Protein AF-A0A9X2XWZ7-F1 (afdb_monomer)

Solvent-accessible surface area (backbone atoms only — not comparable to full-atom values): 4837 Å² total; per-residue (Å²): 119,48,80,48,77,58,97,48,35,32,40,32,33,36,77,39,80,90,77,74,42,78,42,80,48,28,33,35,39,39,50,73,58,90,56,32,42,38,36,40,43,79,44,52,78,55,66,71,53,59,75,52,68,39,48,26,44,46,49,79,60,90,52,33,40,35,38,40,34,42,85,87,63,42,79,48,78,45,78,60,78,86,85,132

Secondary structure (DSSP, 8-state):
-EEEEETTEEEEEEEETTTTEEEEEEEEEEEEETTEEEEEE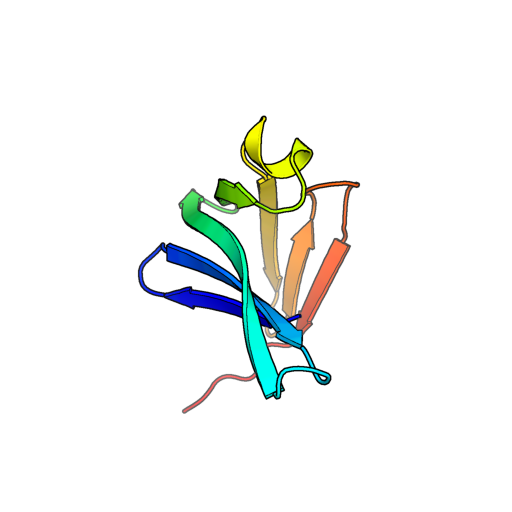EEESSGGGGTS-EEEEEEEETTEEEEEETTTTEEEEEEPPPP-

Structure (mmCIF, N/CA/C/O backbone):
data_AF-A0A9X2XWZ7-F1
#
_entry.id   AF-A0A9X2XWZ7-F1
#
loop_
_atom_site.group_PDB
_atom_site.id
_atom_site.type_symbol
_atom_site.label_atom_id
_atom_site.label_alt_id
_atom_site.label_comp_id
_atom_site.label_asym_id
_atom_site.label_entity_id
_atom_site.label_seq_id
_atom_site.pdbx_PDB_ins_code
_atom_site.Cartn_x
_atom_site.Cartn_y
_atom_site.Cartn_z
_atom_site.occupancy
_atom_site.B_iso_or_equiv
_atom_site.auth_seq_id
_atom_site.auth_comp_id
_atom_site.auth_asym_id
_atom_site.auth_atom_id
_atom_site.pdbx_PDB_model_num
ATOM 1 N N . MET A 1 1 ? -1.107 4.676 -10.719 1.00 78.75 1 MET A N 1
ATOM 2 C CA . MET A 1 1 ? -0.448 3.805 -9.729 1.00 78.75 1 MET A CA 1
ATOM 3 C C . MET A 1 1 ? -1.551 3.071 -9.001 1.00 78.75 1 MET A C 1
ATOM 5 O O . MET A 1 1 ? -2.527 3.720 -8.644 1.00 78.75 1 MET A O 1
ATOM 9 N N . THR A 1 2 ? -1.419 1.763 -8.835 1.00 86.38 2 THR A N 1
ATOM 10 C CA . THR A 1 2 ? -2.398 0.927 -8.137 1.00 86.38 2 THR A CA 1
ATOM 11 C C . THR A 1 2 ? -1.722 0.288 -6.937 1.00 86.38 2 THR A C 1
ATOM 13 O O . THR A 1 2 ? -0.634 -0.278 -7.063 1.00 86.38 2 THR A O 1
ATOM 16 N N . LYS A 1 3 ? -2.375 0.387 -5.782 1.00 87.06 3 LYS A N 1
ATOM 17 C CA . LYS A 1 3 ? -1.995 -0.284 -4.544 1.00 87.06 3 LYS A CA 1
ATOM 18 C C . LYS A 1 3 ? -2.952 -1.446 -4.318 1.00 87.06 3 LYS A C 1
ATOM 20 O O . LYS A 1 3 ? -4.162 -1.237 -4.296 1.00 87.06 3 LYS A O 1
ATOM 25 N N . THR A 1 4 ? -2.406 -2.637 -4.107 1.00 86.75 4 THR A N 1
ATOM 26 C CA . THR A 1 4 ? -3.185 -3.835 -3.780 1.00 86.75 4 THR A CA 1
ATOM 27 C C . THR A 1 4 ? -2.726 -4.383 -2.438 1.00 86.75 4 THR A C 1
ATOM 29 O O . THR A 1 4 ? -1.523 -4.540 -2.217 1.00 86.75 4 THR A O 1
ATOM 32 N N . ILE A 1 5 ? -3.684 -4.681 -1.557 1.00 84.75 5 ILE A N 1
ATOM 33 C CA . ILE A 1 5 ? -3.442 -5.368 -0.288 1.00 84.75 5 ILE A CA 1
ATOM 34 C C . ILE A 1 5 ? -4.242 -6.667 -0.287 1.00 84.75 5 ILE A C 1
ATOM 36 O O . ILE A 1 5 ? -5.469 -6.631 -0.352 1.00 84.75 5 ILE A O 1
ATOM 40 N N . THR A 1 6 ? -3.558 -7.802 -0.162 1.00 86.50 6 THR A N 1
ATOM 41 C CA . THR A 1 6 ? -4.204 -9.120 -0.090 1.00 86.50 6 THR A CA 1
ATOM 42 C C . THR A 1 6 ? -3.517 -9.960 0.972 1.00 86.50 6 THR A C 1
ATOM 44 O O . THR A 1 6 ? -2.306 -10.163 0.908 1.00 86.50 6 THR A O 1
ATOM 47 N N . SER A 1 7 ? -4.273 -10.444 1.960 1.00 88.00 7 SER A N 1
ATOM 48 C CA . SER A 1 7 ? -3.764 -11.311 3.038 1.00 88.00 7 SER A CA 1
ATOM 49 C C . SER A 1 7 ? -2.482 -10.781 3.705 1.00 88.00 7 SER A C 1
ATOM 51 O O . SER A 1 7 ? -1.524 -11.521 3.917 1.00 88.00 7 SER A O 1
ATOM 53 N N . GLY A 1 8 ? -2.434 -9.473 3.982 1.00 88.62 8 GLY A N 1
ATOM 54 C CA . GLY A 1 8 ? -1.285 -8.810 4.615 1.00 88.62 8 GLY A CA 1
ATOM 55 C C . GLY A 1 8 ? -0.076 -8.570 3.702 1.00 88.62 8 GLY A C 1
ATOM 56 O O . GLY A 1 8 ? 0.964 -8.105 4.170 1.00 88.62 8 GLY A O 1
ATOM 57 N N . ARG A 1 9 ? -0.175 -8.859 2.399 1.00 94.56 9 ARG A N 1
ATOM 58 C CA . ARG A 1 9 ? 0.837 -8.495 1.394 1.00 94.56 9 ARG A CA 1
ATOM 59 C C . ARG A 1 9 ? 0.435 -7.215 0.685 1.00 94.56 9 ARG A C 1
ATOM 61 O O . ARG A 1 9 ? -0.717 -7.069 0.291 1.00 94.56 9 ARG A O 1
ATOM 68 N N . LEU A 1 10 ? 1.404 -6.326 0.509 1.00 92.56 10 LEU A N 1
ATOM 69 C CA . LEU A 1 10 ? 1.264 -5.041 -0.166 1.00 92.56 10 LEU A CA 1
ATOM 70 C C . LEU A 1 10 ? 2.035 -5.070 -1.486 1.00 92.56 10 LEU A C 1
ATOM 72 O O . LEU A 1 10 ? 3.202 -5.462 -1.489 1.00 92.56 10 LEU A O 1
ATOM 76 N N . ILE A 1 11 ? 1.415 -4.621 -2.580 1.00 94.31 11 ILE A N 1
ATOM 77 C CA . ILE A 1 11 ? 2.075 -4.453 -3.883 1.00 94.31 11 ILE A CA 1
ATOM 78 C C . ILE A 1 11 ? 1.667 -3.111 -4.500 1.00 94.31 11 ILE A C 1
ATOM 80 O O . ILE A 1 11 ? 0.480 -2.791 -4.585 1.00 94.31 11 ILE A O 1
ATOM 84 N N . PHE A 1 12 ? 2.655 -2.345 -4.964 1.00 92.31 12 PHE A N 1
ATOM 85 C CA . PHE A 1 12 ? 2.477 -1.151 -5.785 1.00 92.31 12 PHE A CA 1
ATOM 86 C C . PHE A 1 12 ? 2.819 -1.458 -7.233 1.00 92.31 12 PHE A C 1
ATOM 88 O O . PHE A 1 12 ? 3.890 -1.989 -7.531 1.00 92.31 12 PHE A O 1
ATOM 95 N N . THR A 1 13 ? 1.915 -1.077 -8.130 1.00 94.06 13 THR A N 1
ATOM 96 C CA . THR A 1 13 ? 2.106 -1.216 -9.571 1.00 94.06 13 THR A CA 1
ATOM 97 C C . THR A 1 13 ? 1.872 0.093 -10.311 1.00 94.06 13 THR A C 1
ATOM 99 O O . THR A 1 13 ? 1.043 0.931 -9.931 1.00 94.06 13 THR A O 1
ATOM 102 N N . ILE A 1 14 ? 2.598 0.269 -11.409 1.00 93.56 14 ILE A N 1
ATOM 103 C CA . ILE A 1 14 ? 2.372 1.330 -12.384 1.00 93.56 14 ILE A CA 1
ATOM 104 C C . ILE A 1 14 ? 2.179 0.679 -13.749 1.00 93.56 14 ILE A C 1
ATOM 106 O O . ILE A 1 14 ? 2.927 -0.207 -14.142 1.00 93.56 14 ILE A O 1
ATOM 110 N N . TYR A 1 15 ? 1.155 1.124 -14.473 1.00 93.62 15 TYR A N 1
ATOM 111 C CA . TYR A 1 15 ? 0.954 0.721 -15.857 1.00 93.62 15 TYR A CA 1
ATOM 112 C C . TYR A 1 15 ? 1.900 1.506 -16.771 1.00 93.62 15 TYR A C 1
ATOM 114 O O . TYR A 1 15 ? 1.795 2.734 -16.875 1.00 93.62 15 TYR A O 1
ATOM 122 N N . ASN A 1 16 ? 2.816 0.797 -17.425 1.00 93.25 16 ASN A N 1
ATOM 123 C CA . ASN A 1 16 ? 3.712 1.344 -18.428 1.00 93.25 16 ASN A CA 1
ATOM 124 C C . ASN A 1 16 ? 3.071 1.225 -19.817 1.00 93.25 16 ASN A C 1
ATOM 126 O O . ASN A 1 16 ? 3.000 0.155 -20.413 1.00 93.25 16 ASN A O 1
ATOM 130 N N . ARG A 1 17 ? 2.642 2.368 -20.362 1.00 94.00 17 ARG A N 1
ATOM 131 C CA . ARG A 1 17 ? 1.998 2.455 -21.684 1.00 94.00 17 ARG A CA 1
ATOM 132 C C . ARG A 1 17 ? 2.927 2.146 -22.857 1.00 94.00 17 ARG A C 1
ATOM 134 O O . ARG A 1 17 ? 2.435 1.856 -23.938 1.00 94.00 17 ARG A O 1
ATOM 141 N N . LYS A 1 18 ? 4.247 2.278 -22.688 1.00 95.25 18 LYS A N 1
ATOM 142 C CA . LYS A 1 18 ? 5.210 2.035 -23.776 1.00 95.25 18 LYS A CA 1
ATOM 143 C C . LYS A 1 18 ? 5.410 0.545 -24.022 1.00 95.25 18 LYS A C 1
ATOM 145 O O . LYS A 1 18 ? 5.620 0.142 -25.157 1.00 95.25 18 LYS A O 1
ATOM 150 N N . THR A 1 19 ? 5.374 -0.237 -22.951 1.00 94.75 19 THR A N 1
ATOM 151 C CA . THR A 1 19 ? 5.584 -1.688 -22.964 1.00 94.75 19 THR A CA 1
ATOM 152 C C . THR A 1 19 ? 4.284 -2.474 -22.825 1.00 94.75 19 THR A C 1
ATOM 154 O O . THR A 1 19 ? 4.334 -3.696 -22.875 1.00 94.75 19 THR A O 1
ATOM 157 N N . ASP A 1 20 ? 3.153 -1.782 -22.642 1.00 93.44 20 ASP A N 1
ATOM 158 C CA . ASP A 1 20 ? 1.832 -2.365 -22.381 1.00 93.44 20 ASP A CA 1
ATOM 159 C C . ASP A 1 20 ? 1.865 -3.382 -21.226 1.00 93.44 20 ASP A C 1
ATOM 161 O O . ASP A 1 20 ? 1.434 -4.528 -21.334 1.00 93.44 20 ASP A O 1
ATOM 165 N N . SER A 1 21 ? 2.471 -2.982 -20.103 1.00 93.25 21 SER A N 1
ATOM 166 C CA . SER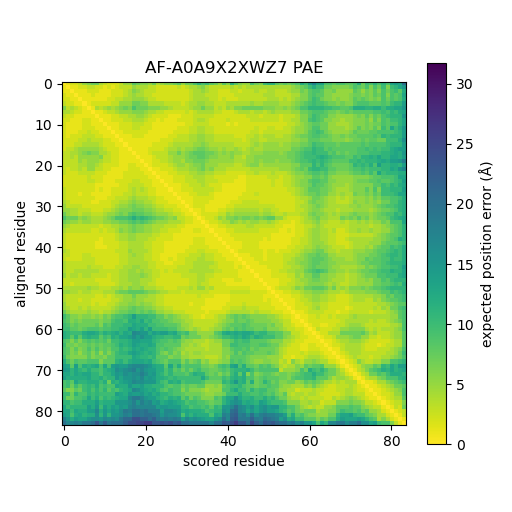 A 1 21 ? 2.713 -3.879 -18.970 1.00 93.25 21 SER A CA 1
ATOM 167 C C . SER A 1 21 ? 2.474 -3.214 -17.616 1.00 93.25 21 SER A C 1
ATOM 169 O O . SER A 1 21 ? 2.535 -1.993 -17.468 1.00 93.25 21 SER A O 1
ATOM 171 N N . LEU A 1 22 ? 2.192 -4.033 -16.599 1.00 93.19 22 LEU A N 1
ATOM 172 C CA . LEU A 1 22 ? 2.170 -3.610 -15.199 1.00 93.19 22 LEU A CA 1
ATOM 173 C C . LEU A 1 22 ? 3.546 -3.850 -14.579 1.00 93.19 22 LEU A C 1
ATOM 175 O O . LEU A 1 22 ? 4.000 -4.987 -14.471 1.00 93.19 22 LEU A O 1
ATOM 179 N N . GLU A 1 23 ? 4.193 -2.776 -14.147 1.00 94.94 23 GLU A N 1
ATOM 180 C CA . GLU A 1 23 ? 5.485 -2.824 -13.473 1.00 94.94 23 GLU A CA 1
ATOM 181 C C . GLU A 1 23 ? 5.289 -2.736 -11.962 1.00 94.94 23 GLU A C 1
ATOM 183 O O . GLU A 1 23 ? 4.570 -1.861 -11.473 1.00 94.94 23 GLU A O 1
ATOM 188 N N . ILE A 1 24 ? 5.941 -3.629 -11.214 1.00 94.69 24 ILE A N 1
ATOM 189 C CA . ILE A 1 24 ? 5.956 -3.582 -9.749 1.00 94.69 24 ILE A CA 1
ATOM 190 C C . ILE A 1 24 ? 6.985 -2.544 -9.309 1.00 94.69 24 ILE A C 1
ATOM 192 O O . ILE A 1 24 ? 8.184 -2.707 -9.533 1.00 94.69 24 ILE A O 1
ATOM 196 N N . THR A 1 25 ? 6.516 -1.496 -8.640 1.00 94.56 25 THR A N 1
ATOM 197 C CA . THR A 1 25 ? 7.368 -0.415 -8.124 1.00 94.56 25 THR A CA 1
ATOM 198 C C . THR A 1 25 ? 7.629 -0.534 -6.629 1.00 94.56 25 THR A C 1
ATOM 200 O O . THR A 1 25 ? 8.532 0.119 -6.115 1.00 94.56 25 THR A O 1
ATOM 203 N N . GLY A 1 26 ? 6.885 -1.388 -5.926 1.00 94.25 26 GLY A N 1
ATOM 204 C CA . GLY A 1 26 ? 7.135 -1.708 -4.528 1.00 94.25 26 GLY A CA 1
ATOM 205 C C . GLY A 1 26 ? 6.366 -2.939 -4.065 1.00 94.25 26 GLY A C 1
ATOM 206 O O . GLY A 1 26 ? 5.293 -3.238 -4.585 1.00 94.25 26 GLY A O 1
ATOM 207 N N . GLN A 1 27 ? 6.920 -3.661 -3.098 1.00 96.50 27 GLN A N 1
ATOM 208 C CA . GLN A 1 27 ? 6.259 -4.793 -2.455 1.00 96.50 27 GLN A CA 1
ATOM 209 C C . GLN A 1 27 ? 6.700 -4.939 -1.002 1.00 96.50 27 GLN A C 1
ATOM 211 O O . GLN A 1 27 ? 7.819 -4.572 -0.631 1.00 96.50 27 GLN A O 1
ATOM 216 N N . GLY A 1 28 ? 5.818 -5.499 -0.183 1.00 96.19 28 GLY A N 1
ATOM 217 C CA . GLY A 1 28 ? 6.099 -5.701 1.226 1.00 96.19 28 GLY A CA 1
ATOM 218 C C . GLY A 1 28 ? 4.940 -6.307 1.998 1.00 96.19 28 GLY A C 1
ATOM 219 O O . GLY A 1 28 ? 4.142 -7.097 1.477 1.00 96.19 28 GLY A O 1
ATO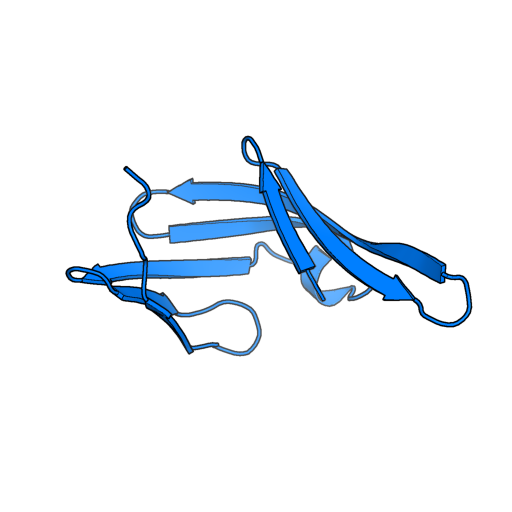M 220 N N . LYS A 1 29 ? 4.871 -5.948 3.274 1.00 96.62 29 LYS A N 1
ATOM 221 C CA . LYS A 1 29 ? 3.844 -6.404 4.208 1.00 96.62 29 LYS A CA 1
ATOM 222 C C . LYS A 1 29 ? 3.031 -5.219 4.696 1.00 96.62 29 LYS A C 1
ATOM 224 O O . LYS A 1 29 ? 3.571 -4.136 4.902 1.00 96.62 29 LYS A O 1
ATOM 229 N N . ALA A 1 30 ? 1.746 -5.457 4.891 1.00 92.69 30 ALA A N 1
ATOM 230 C CA . ALA A 1 30 ? 0.828 -4.528 5.515 1.00 92.69 30 ALA A CA 1
ATOM 231 C C . ALA A 1 30 ? 0.188 -5.219 6.716 1.00 92.69 30 ALA A C 1
ATOM 233 O O . ALA A 1 30 ? -0.364 -6.314 6.583 1.00 92.69 30 ALA A O 1
ATOM 234 N N . ILE A 1 31 ? 0.276 -4.589 7.881 1.00 93.12 31 ILE A N 1
ATOM 235 C CA . ILE A 1 31 ? -0.340 -5.078 9.114 1.00 93.12 31 ILE A CA 1
ATOM 236 C C . ILE A 1 31 ? -1.183 -3.978 9.748 1.00 93.12 31 ILE A C 1
ATOM 238 O O . ILE A 1 31 ? -0.929 -2.790 9.560 1.00 93.12 31 ILE A O 1
ATOM 242 N N . THR A 1 32 ? -2.173 -4.386 10.530 1.00 89.44 32 THR A N 1
ATOM 243 C CA . THR A 1 32 ? -2.974 -3.485 11.359 1.00 89.44 32 THR A CA 1
ATOM 244 C C . THR A 1 32 ? -2.701 -3.772 12.827 1.00 89.44 32 THR A C 1
ATOM 246 O O . THR A 1 32 ? -2.731 -4.933 13.237 1.00 89.44 32 THR A O 1
ATOM 249 N N . ASN A 1 33 ? -2.459 -2.732 13.620 1.00 89.88 33 ASN A N 1
ATOM 250 C CA . ASN A 1 33 ? -2.287 -2.830 15.066 1.00 89.88 33 ASN A CA 1
ATOM 251 C C . ASN A 1 33 ? -3.105 -1.733 15.756 1.00 89.88 33 ASN A C 1
ATOM 253 O O . ASN A 1 33 ? -2.751 -0.556 15.697 1.00 89.88 33 ASN A O 1
ATOM 257 N N . GLY A 1 34 ? -4.225 -2.102 16.380 1.00 89.94 34 GLY A N 1
ATOM 258 C CA . GLY A 1 34 ? -5.176 -1.125 16.912 1.00 89.94 34 GLY A CA 1
ATOM 259 C C . GLY A 1 34 ? -5.730 -0.227 15.802 1.00 89.94 34 GLY A C 1
ATOM 260 O O . GLY A 1 34 ? -6.289 -0.725 14.830 1.00 89.94 34 GLY A O 1
ATOM 261 N N . ASN A 1 35 ? -5.558 1.088 15.941 1.00 91.06 35 ASN A N 1
ATOM 262 C CA . ASN A 1 35 ? -5.929 2.082 14.929 1.00 91.06 35 ASN A CA 1
ATOM 263 C C . ASN A 1 35 ? -4.778 2.433 13.967 1.00 91.06 35 ASN A C 1
ATOM 265 O O . ASN A 1 35 ? -4.869 3.419 13.239 1.00 91.06 35 ASN A O 1
ATOM 269 N N . GLN A 1 36 ? -3.684 1.669 13.976 1.00 91.81 36 GLN A N 1
ATOM 270 C CA . GLN A 1 36 ? -2.564 1.876 13.068 1.00 91.81 36 GLN A CA 1
ATOM 271 C C . GLN A 1 36 ? -2.595 0.881 11.914 1.00 91.81 36 GLN A C 1
ATOM 273 O O . GLN A 1 36 ? -2.830 -0.314 12.097 1.00 91.81 36 GLN A O 1
ATOM 278 N N . TYR A 1 37 ? -2.300 1.388 10.727 1.00 89.44 37 TYR A N 1
ATOM 279 C CA . TYR A 1 37 ? -2.019 0.642 9.516 1.00 89.44 37 TYR A CA 1
ATOM 280 C C . TYR A 1 37 ? -0.543 0.858 9.168 1.00 89.44 37 TYR A C 1
ATOM 282 O O . TYR A 1 37 ? -0.100 1.991 8.988 1.00 89.44 37 TYR A O 1
ATOM 290 N N . ILE A 1 38 ? 0.232 -0.222 9.136 1.00 92.81 38 ILE A N 1
ATOM 291 C CA . ILE A 1 38 ? 1.692 -0.183 9.035 1.00 92.81 38 ILE A CA 1
ATOM 292 C C . ILE A 1 38 ? 2.118 -0.925 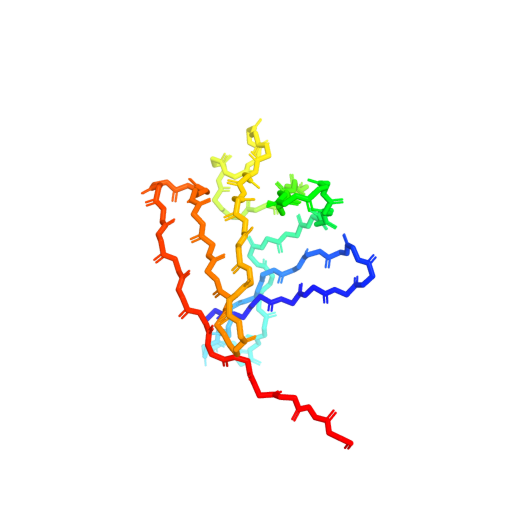7.775 1.00 92.81 38 ILE A C 1
ATOM 294 O O . ILE A 1 38 ? 1.807 -2.106 7.608 1.00 92.81 38 ILE A O 1
ATOM 298 N N . GLU A 1 39 ? 2.873 -0.249 6.917 1.00 93.44 39 GLU A N 1
ATOM 299 C CA . GLU A 1 39 ? 3.481 -0.820 5.720 1.00 93.44 39 GLU A CA 1
ATOM 300 C C . GLU A 1 39 ? 4.980 -0.988 5.930 1.00 93.44 39 GLU A C 1
ATOM 302 O O . GLU A 1 39 ? 5.674 -0.063 6.339 1.00 93.44 39 GLU A O 1
ATOM 307 N N . THR A 1 40 ? 5.508 -2.167 5.637 1.00 95.56 40 THR A N 1
ATOM 308 C CA . THR A 1 40 ? 6.951 -2.428 5.653 1.00 95.56 40 THR A CA 1
ATOM 309 C C . THR A 1 40 ? 7.365 -2.918 4.279 1.00 95.56 40 THR A C 1
ATOM 311 O O . THR A 1 40 ? 6.923 -3.986 3.847 1.00 95.56 40 THR A O 1
ATOM 314 N N . PHE A 1 41 ? 8.185 -2.135 3.579 1.00 95.69 41 PHE A N 1
ATOM 315 C CA . PHE A 1 41 ? 8.617 -2.449 2.221 1.00 95.69 41 PHE A CA 1
ATOM 316 C C . PHE A 1 41 ? 9.856 -3.345 2.230 1.00 95.69 41 PHE A C 1
ATOM 318 O O . PHE A 1 41 ? 10.846 -3.067 2.897 1.00 95.69 41 PHE A O 1
ATOM 325 N N . GLU A 1 42 ? 9.797 -4.416 1.442 1.00 96.44 42 GLU A N 1
ATOM 326 C CA . GLU A 1 42 ? 10.909 -5.342 1.192 1.00 96.44 42 GLU A CA 1
ATOM 327 C C . GLU A 1 42 ? 11.622 -4.979 -0.126 1.00 96.44 42 GLU A C 1
ATOM 329 O O . GLU A 1 42 ? 12.814 -5.222 -0.298 1.00 96.44 42 GLU A O 1
ATOM 334 N N . GLN A 1 43 ? 10.895 -4.353 -1.057 1.00 95.75 43 GLN A N 1
ATOM 335 C CA . GLN A 1 43 ? 11.414 -3.811 -2.309 1.00 95.75 43 GLN A CA 1
ATOM 336 C C . GLN A 1 43 ? 10.661 -2.531 -2.672 1.00 95.75 43 GLN A C 1
ATOM 338 O O . GLN A 1 43 ? 9.448 -2.440 -2.493 1.00 95.75 43 GLN A O 1
ATOM 343 N N . SER A 1 44 ? 11.388 -1.558 -3.222 1.00 94.19 44 SER A N 1
ATOM 344 C CA . SE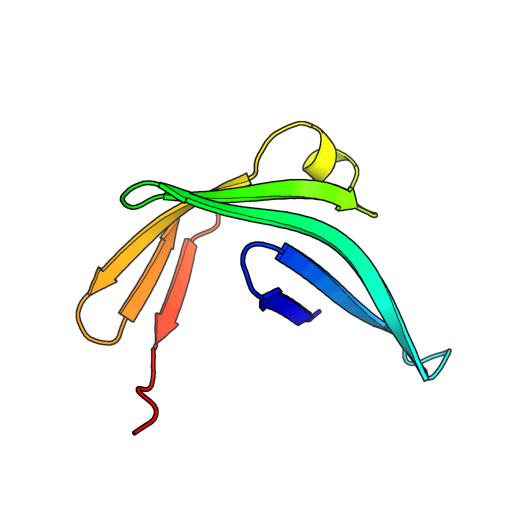R A 1 44 ? 10.834 -0.313 -3.745 1.00 94.19 44 SER A CA 1
ATOM 345 C C . SER A 1 44 ? 11.807 0.355 -4.727 1.00 94.19 44 SER A C 1
ATOM 347 O O . SER A 1 44 ? 13.038 0.261 -4.574 1.00 94.19 44 SER A O 1
ATOM 349 N N . THR A 1 45 ? 11.255 1.021 -5.744 1.00 92.94 45 THR A N 1
ATOM 350 C CA . THR A 1 45 ? 11.988 1.956 -6.613 1.00 92.94 45 THR A CA 1
ATOM 351 C C . THR A 1 45 ? 12.352 3.240 -5.870 1.00 92.94 45 THR A C 1
ATOM 353 O O . THR A 1 45 ? 13.388 3.831 -6.158 1.00 92.94 45 THR A O 1
ATOM 356 N N . ASP A 1 46 ? 11.546 3.633 -4.881 1.00 90.00 46 ASP A N 1
ATOM 357 C CA . ASP A 1 46 ? 11.873 4.683 -3.915 1.00 90.00 46 ASP A CA 1
ATOM 358 C C . ASP A 1 46 ? 12.620 4.067 -2.721 1.00 90.00 46 ASP A C 1
ATOM 360 O O . ASP A 1 46 ? 12.052 3.281 -1.957 1.00 90.00 46 ASP A O 1
ATOM 364 N N . LYS A 1 47 ? 13.909 4.388 -2.578 1.00 91.75 47 LYS A N 1
ATOM 365 C CA . LYS A 1 47 ? 14.778 3.801 -1.547 1.00 91.75 47 LYS A CA 1
ATOM 366 C C . LYS A 1 47 ? 14.492 4.314 -0.144 1.00 91.75 47 LYS A C 1
ATOM 368 O O . LYS A 1 47 ? 14.874 3.638 0.808 1.00 91.75 47 LYS A O 1
ATOM 373 N N . ASP A 1 48 ? 13.808 5.444 0.001 1.00 89.00 48 ASP A N 1
ATOM 374 C CA . ASP A 1 48 ? 13.458 5.956 1.324 1.00 89.00 48 ASP A CA 1
ATOM 375 C C . ASP A 1 48 ? 12.400 5.076 1.997 1.00 89.00 48 ASP A C 1
ATOM 377 O O . ASP A 1 48 ? 12.473 4.852 3.204 1.00 89.00 48 ASP A O 1
ATOM 381 N N . LEU A 1 49 ? 11.512 4.458 1.210 1.00 89.25 49 LEU A N 1
ATOM 382 C CA . LEU A 1 49 ? 10.501 3.516 1.704 1.00 89.25 49 LEU A CA 1
ATOM 383 C C . LEU A 1 49 ? 11.088 2.227 2.303 1.00 89.25 49 LEU A C 1
ATOM 385 O O . LEU A 1 49 ? 10.378 1.503 2.992 1.00 89.25 49 LEU A O 1
ATOM 389 N N . LEU A 1 50 ? 12.364 1.923 2.045 1.00 93.19 50 LEU A N 1
ATOM 390 C CA . LEU A 1 50 ? 13.037 0.727 2.571 1.00 93.19 50 LEU A CA 1
ATOM 391 C C . LEU A 1 50 ? 13.684 0.945 3.943 1.00 93.19 50 LEU A C 1
ATOM 393 O O . LEU A 1 50 ? 14.160 -0.016 4.543 1.00 93.19 50 LEU A O 1
ATOM 397 N N . LYS A 1 51 ? 13.769 2.194 4.414 1.00 92.31 51 LYS A N 1
ATOM 398 C CA . LYS A 1 51 ? 14.498 2.534 5.643 1.00 92.31 51 LYS A CA 1
ATOM 399 C C . LYS A 1 51 ? 13.690 2.215 6.893 1.00 92.31 51 LYS A C 1
ATOM 401 O O . LYS A 1 51 ? 14.225 1.639 7.833 1.00 92.31 51 LYS A O 1
ATOM 406 N N . GLU A 1 52 ? 12.416 2.592 6.893 1.00 92.31 52 GLU A N 1
ATOM 407 C CA . GLU A 1 52 ? 11.537 2.479 8.054 1.00 92.31 52 GLU A CA 1
ATOM 408 C C . GLU A 1 52 ? 10.111 2.104 7.631 1.00 92.31 52 GLU A C 1
ATOM 410 O O . GLU A 1 52 ? 9.700 2.414 6.507 1.00 92.31 52 GLU A O 1
ATOM 415 N N . PRO A 1 53 ? 9.334 1.450 8.515 1.00 92.69 53 PRO A N 1
ATOM 416 C CA . PRO A 1 53 ? 7.922 1.213 8.268 1.00 92.69 53 PRO A CA 1
ATOM 417 C C . PRO A 1 53 ? 7.153 2.524 8.092 1.00 92.69 53 PRO A C 1
ATOM 419 O O . PRO A 1 53 ? 7.301 3.469 8.866 1.00 92.69 53 PRO A O 1
ATOM 422 N N . VAL A 1 54 ? 6.266 2.552 7.105 1.00 91.88 54 VAL A N 1
ATOM 423 C CA . VAL A 1 54 ? 5.348 3.664 6.882 1.00 91.88 54 VAL A CA 1
ATOM 424 C C . VAL A 1 54 ? 4.119 3.437 7.752 1.00 91.88 54 VAL A C 1
ATOM 426 O O . VAL A 1 54 ? 3.381 2.471 7.563 1.00 91.88 54 VAL A O 1
ATOM 429 N N . VAL A 1 55 ? 3.910 4.319 8.725 1.00 92.19 55 VAL A N 1
ATOM 430 C CA . VAL A 1 55 ? 2.820 4.198 9.696 1.00 92.19 55 VAL A CA 1
ATOM 431 C C . VAL A 1 55 ? 1.729 5.210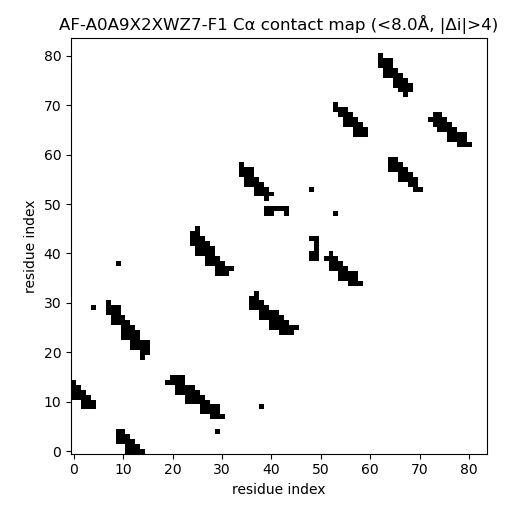 9.384 1.00 92.19 55 VAL A C 1
ATOM 433 O O . VAL A 1 55 ? 1.983 6.412 9.293 1.00 92.19 55 VAL A O 1
ATOM 436 N N . PHE A 1 56 ? 0.506 4.714 9.269 1.00 90.50 56 PHE A N 1
ATOM 437 C CA . PHE A 1 56 ? -0.710 5.502 9.162 1.00 90.50 56 PHE A CA 1
ATOM 438 C C . PHE A 1 56 ? -1.571 5.247 10.393 1.00 90.50 56 PHE A C 1
ATOM 440 O O . PHE A 1 56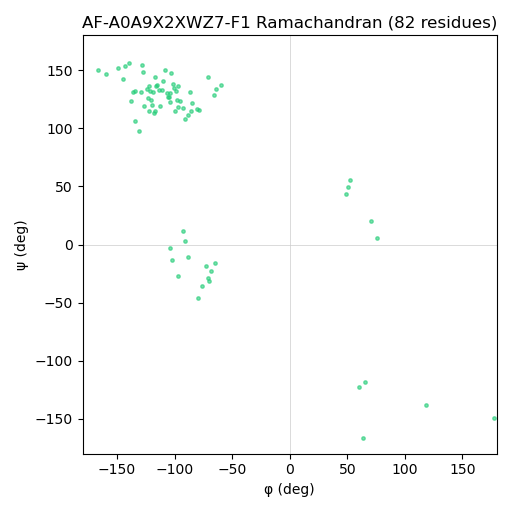 ? -1.738 4.106 10.816 1.00 90.50 56 PHE A O 1
ATOM 447 N N . THR A 1 57 ? -2.157 6.293 10.953 1.00 91.56 57 THR A N 1
ATOM 448 C CA . THR A 1 57 ? -3.248 6.175 11.919 1.00 91.56 57 THR A CA 1
ATOM 449 C C . THR A 1 57 ? -4.546 6.312 11.151 1.00 91.56 57 THR A C 1
ATOM 451 O O . THR A 1 57 ? -4.726 7.308 10.456 1.00 91.56 57 THR A O 1
ATOM 454 N N . TYR A 1 58 ? -5.434 5.326 11.238 1.00 89.19 58 TYR A N 1
ATOM 455 C CA . TYR A 1 58 ? -6.723 5.387 10.568 1.00 89.19 58 TYR A CA 1
ATOM 456 C C . TYR A 1 58 ? -7.874 5.579 11.552 1.00 89.19 58 TYR A C 1
ATOM 458 O O . TYR A 1 58 ? -7.827 5.135 12.703 1.00 89.19 58 TYR A O 1
ATOM 466 N N . LYS A 1 59 ? -8.931 6.241 11.086 1.00 88.88 59 LYS A N 1
ATOM 467 C CA . LYS A 1 59 ? -10.166 6.457 11.836 1.00 88.88 59 LYS A CA 1
ATOM 468 C C . LYS A 1 59 ? -11.358 6.160 10.937 1.00 88.88 59 LYS A C 1
ATOM 470 O O . LYS A 1 59 ? -11.418 6.630 9.806 1.00 88.88 59 LYS A O 1
ATOM 475 N N . VAL A 1 60 ? -12.303 5.381 11.453 1.00 85.75 60 VAL A N 1
ATOM 476 C CA . VAL A 1 60 ? -13.583 5.119 10.786 1.00 85.75 60 VAL A CA 1
ATOM 477 C C . VAL A 1 60 ? -14.664 5.941 11.478 1.00 85.75 60 VAL A C 1
ATOM 479 O O . VAL A 1 60 ? -14.864 5.804 12.684 1.00 85.75 60 VAL A O 1
ATOM 482 N N . GLU A 1 61 ? -15.359 6.783 10.721 1.00 88.06 61 GLU A N 1
ATOM 483 C CA . GLU A 1 61 ? -16.491 7.594 11.175 1.00 88.06 61 GLU A CA 1
ATOM 484 C C . GLU A 1 61 ? -17.660 7.434 10.198 1.00 88.06 61 GLU A C 1
ATOM 486 O O . GLU A 1 61 ? -17.716 8.082 9.153 1.00 88.06 61 GLU A O 1
ATOM 491 N N . GLY A 1 62 ? -18.605 6.552 10.530 1.00 87.44 62 GLY A N 1
ATOM 492 C CA . GLY A 1 62 ? -19.716 6.226 9.635 1.00 87.44 62 GLY A CA 1
ATOM 493 C C . GLY A 1 62 ? -19.225 5.526 8.367 1.00 87.44 62 GLY A C 1
ATOM 494 O O . GLY A 1 62 ? -18.647 4.444 8.440 1.00 87.44 62 GLY A O 1
ATOM 495 N N . ASP A 1 63 ? -19.464 6.146 7.214 1.00 86.75 63 ASP A N 1
ATOM 496 C CA . ASP A 1 63 ? -18.997 5.700 5.899 1.00 86.75 63 ASP A CA 1
ATOM 497 C C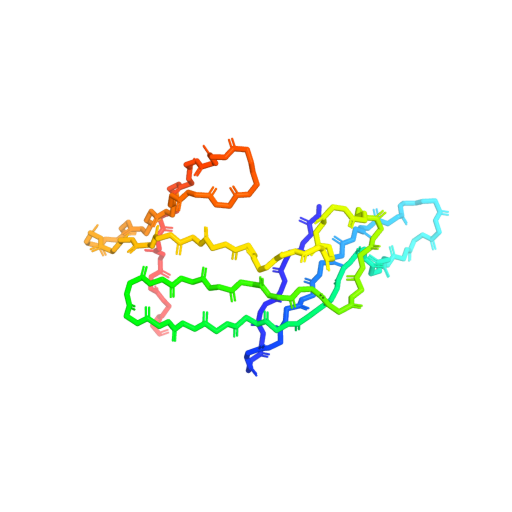 . ASP A 1 63 ? -17.633 6.292 5.511 1.00 86.75 63 ASP A C 1
ATOM 499 O O . ASP A 1 63 ? -17.140 6.033 4.417 1.00 86.75 63 ASP A O 1
ATOM 503 N N . LYS A 1 64 ? -16.997 7.078 6.386 1.00 86.88 64 LYS A N 1
ATOM 504 C CA . LYS A 1 64 ? -15.694 7.688 6.116 1.00 86.88 64 LYS A CA 1
ATOM 505 C C . LYS A 1 64 ? -14.577 6.910 6.783 1.00 86.88 64 LYS A C 1
ATOM 507 O O . LYS A 1 64 ? -14.649 6.587 7.966 1.00 86.88 64 LYS A O 1
ATOM 512 N N . LEU A 1 65 ? -13.515 6.682 6.028 1.00 85.31 65 LEU A N 1
ATOM 513 C CA . LEU A 1 65 ? -12.249 6.155 6.507 1.00 85.31 65 LEU A CA 1
ATOM 514 C C . LEU A 1 65 ? -11.173 7.206 6.247 1.00 85.31 65 LEU A C 1
ATOM 516 O O . LEU A 1 65 ? -10.877 7.526 5.097 1.00 85.31 65 LEU A O 1
ATOM 520 N N . SER A 1 66 ? -10.617 7.779 7.310 1.00 88.00 66 SER A N 1
ATOM 521 C CA . SER A 1 66 ? -9.492 8.705 7.220 1.00 88.00 66 SER A CA 1
ATOM 522 C C . SER A 1 66 ? -8.191 8.022 7.612 1.00 88.00 66 SER A C 1
ATOM 524 O O . SER A 1 66 ? -8.184 7.144 8.472 1.00 88.00 66 SER A O 1
ATOM 526 N N . TYR A 1 67 ? -7.093 8.439 6.988 1.00 86.31 67 TYR A N 1
ATOM 527 C CA . TYR A 1 67 ? -5.735 8.012 7.298 1.00 86.31 67 TYR A CA 1
ATOM 528 C C . TYR A 1 67 ? -4.852 9.244 7.470 1.00 86.31 67 TYR A C 1
ATOM 530 O O . TYR A 1 67 ? -4.832 10.124 6.608 1.00 86.31 67 TYR A O 1
ATOM 538 N N . GLU A 1 68 ? -4.088 9.278 8.553 1.00 88.12 68 GLU A N 1
ATOM 539 C CA . GLU A 1 68 ? -3.100 10.311 8.844 1.00 88.12 68 GLU A CA 1
ATOM 540 C C . GLU A 1 68 ? -1.715 9.706 9.021 1.00 88.12 68 GLU A C 1
ATOM 542 O O . GLU A 1 68 ? -1.545 8.699 9.710 1.00 88.12 68 GLU A O 1
ATOM 547 N N . GLY A 1 69 ? -0.713 10.344 8.424 1.00 86.81 69 GLY A N 1
ATOM 548 C CA . GLY A 1 69 ? 0.690 9.982 8.587 1.00 86.81 69 GLY A CA 1
ATOM 549 C C . GLY A 1 69 ? 1.338 9.558 7.277 1.00 86.81 69 GLY A C 1
ATOM 550 O O . GLY A 1 69 ? 1.163 10.193 6.236 1.00 86.81 69 GLY A O 1
ATOM 551 N N . GLY A 1 70 ? 2.144 8.506 7.347 1.00 80.50 70 GLY A N 1
ATOM 552 C CA . GLY A 1 70 ? 2.997 8.060 6.259 1.00 80.50 70 GLY A CA 1
ATOM 553 C C . GLY A 1 70 ? 4.076 9.067 5.856 1.00 80.50 70 GLY A C 1
ATOM 554 O O . GLY A 1 70 ? 4.378 10.036 6.555 1.00 80.50 70 GLY A O 1
ATOM 555 N N . THR A 1 71 ? 4.695 8.834 4.701 1.00 71.06 71 THR A N 1
ATOM 556 C CA . THR A 1 71 ? 5.716 9.740 4.168 1.00 71.06 71 THR A CA 1
ATOM 557 C C . THR A 1 71 ? 5.100 11.089 3.808 1.00 71.06 71 THR A C 1
ATOM 559 O O . THR A 1 71 ? 4.139 11.143 3.045 1.00 71.06 71 THR A O 1
ATOM 562 N N . LYS A 1 72 ? 5.707 12.179 4.299 1.00 70.62 72 LYS A N 1
ATOM 563 C CA . LYS A 1 72 ? 5.275 13.576 4.087 1.00 70.62 72 LYS A CA 1
ATOM 564 C C . LYS A 1 72 ? 3.983 13.985 4.817 1.00 70.62 72 LYS A C 1
ATOM 566 O O . LYS A 1 72 ? 3.395 14.989 4.430 1.00 70.62 72 LYS A O 1
ATOM 571 N N . ASN A 1 73 ? 3.576 13.267 5.873 1.00 76.38 73 ASN A N 1
ATOM 572 C CA . ASN A 1 73 ? 2.390 13.590 6.685 1.00 76.38 73 ASN A CA 1
ATOM 573 C C . ASN A 1 73 ? 1.127 13.772 5.833 1.00 76.38 73 ASN A C 1
ATOM 575 O O . ASN A 1 73 ? 0.473 14.815 5.852 1.00 76.38 73 ASN A O 1
ATOM 579 N N . MET A 1 74 ? 0.806 12.754 5.042 1.00 76.12 74 MET A N 1
ATOM 580 C CA . MET A 1 74 ? -0.386 12.763 4.212 1.00 76.12 74 MET A CA 1
ATOM 581 C C . MET A 1 74 ? -1.652 12.623 5.064 1.00 76.12 74 MET A C 1
ATOM 583 O O . MET A 1 74 ? -1.683 11.877 6.043 1.00 76.12 74 MET A O 1
ATOM 587 N N . HIS A 1 75 ? -2.708 13.314 4.638 1.00 82.38 75 HIS A N 1
ATOM 588 C CA . HIS A 1 75 ? -4.066 13.149 5.143 1.00 82.38 75 HIS A CA 1
ATOM 589 C C . HIS A 1 75 ? -4.949 12.670 3.987 1.00 82.38 75 HIS A C 1
ATOM 591 O O . HIS A 1 75 ? -5.106 13.376 2.988 1.00 82.38 75 HIS A O 1
ATOM 597 N N . ILE A 1 76 ? -5.478 11.452 4.095 1.00 79.69 76 ILE A N 1
ATOM 598 C CA . ILE A 1 76 ? -6.353 10.829 3.094 1.00 79.69 76 ILE A CA 1
ATOM 599 C C . ILE A 1 76 ? -7.726 10.616 3.728 1.00 79.69 76 ILE A C 1
ATOM 601 O O . ILE A 1 76 ? -7.808 10.128 4.850 1.00 79.69 76 ILE A O 1
ATOM 605 N N . VAL A 1 77 ? -8.798 10.928 2.998 1.00 83.00 77 VAL A N 1
ATOM 606 C CA . VAL A 1 77 ? -10.177 10.605 3.392 1.00 83.00 77 VAL A CA 1
ATOM 607 C C . VAL A 1 77 ? -10.847 9.842 2.256 1.00 83.00 77 VAL A C 1
ATOM 609 O O . VAL A 1 77 ? -10.987 10.364 1.151 1.00 83.00 77 VAL A O 1
ATOM 612 N N . GLU A 1 78 ? -11.264 8.612 2.535 1.00 80.00 78 GLU A N 1
ATOM 613 C CA . GLU A 1 78 ? -11.991 7.734 1.621 1.00 80.00 78 GLU A CA 1
ATOM 614 C C . GLU A 1 78 ? -13.442 7.576 2.093 1.00 80.00 78 GLU A C 1
ATOM 616 O O . GLU A 1 78 ? -13.713 7.469 3.290 1.00 80.00 78 GLU A O 1
ATOM 621 N N . VAL A 1 79 ? -14.386 7.553 1.149 1.00 80.62 79 VAL A N 1
ATOM 622 C CA . VAL A 1 79 ? -15.796 7.238 1.421 1.00 80.62 79 VAL A CA 1
ATOM 623 C C . VAL A 1 79 ? -16.037 5.784 1.031 1.00 80.62 79 VAL A C 1
ATOM 625 O O . VAL A 1 79 ? -15.912 5.411 -0.138 1.00 80.62 79 VAL A O 1
ATOM 628 N N . LEU A 1 80 ? -16.353 4.955 2.020 1.00 76.06 80 LEU A N 1
ATOM 629 C CA . LEU A 1 80 ? -16.563 3.526 1.874 1.00 76.06 80 LEU A CA 1
ATOM 630 C C . LEU A 1 80 ? -18.000 3.242 1.442 1.00 76.06 80 LEU A C 1
ATOM 632 O O . LEU A 1 80 ? -18.959 3.544 2.150 1.00 76.06 80 LEU A O 1
ATOM 636 N N . LYS A 1 81 ? -18.152 2.566 0.303 1.00 73.88 81 LYS A N 1
ATOM 637 C CA . LYS A 1 81 ? -19.424 1.958 -0.086 1.00 73.88 81 LYS A CA 1
ATOM 638 C C . LYS A 1 81 ? -19.407 0.483 0.300 1.00 73.88 81 LYS A C 1
ATOM 640 O O . LYS A 1 81 ? -18.590 -0.281 -0.207 1.00 73.88 81 LYS A O 1
ATOM 645 N N . LYS A 1 82 ? -20.319 0.083 1.186 1.00 64.56 82 LYS A N 1
ATOM 646 C CA . LYS A 1 82 ? -20.524 -1.326 1.535 1.00 64.56 82 LYS A CA 1
ATOM 647 C C . LYS A 1 82 ? -21.022 -2.090 0.300 1.00 64.56 82 LYS A C 1
ATOM 649 O O . LYS A 1 82 ? -21.905 -1.600 -0.403 1.00 64.56 82 LYS A O 1
ATOM 654 N N . ILE A 1 83 ? -20.441 -3.256 0.036 1.00 69.31 83 ILE A N 1
ATOM 655 C CA . ILE A 1 83 ? -20.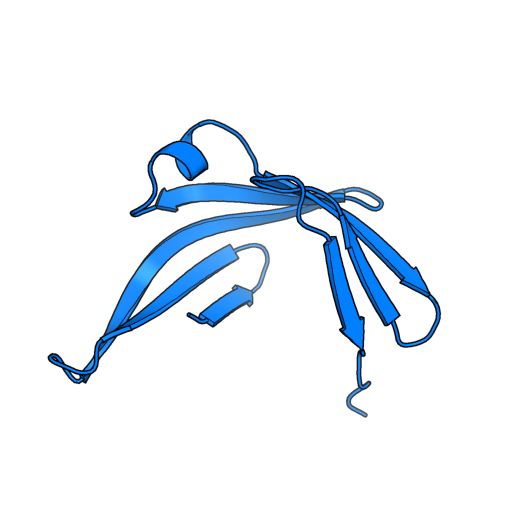937 -4.205 -0.968 1.00 69.31 83 ILE A CA 1
ATOM 656 C C . ILE A 1 83 ? -21.764 -5.244 -0.201 1.00 69.31 83 ILE A C 1
ATOM 658 O O . ILE A 1 83 ? -21.268 -5.793 0.786 1.00 69.31 83 ILE A O 1
ATOM 662 N N . GLU A 1 84 ? -23.025 -5.416 -0.599 1.00 51.00 84 GLU A N 1
ATOM 663 C CA . GLU A 1 84 ? -23.980 -6.388 -0.039 1.00 51.00 84 GLU A CA 1
ATOM 664 C C . GLU A 1 84 ? -23.948 -7.714 -0.799 1.00 51.00 84 GLU A C 1
ATOM 666 O O . GLU A 1 84 ? -23.744 -7.675 -2.037 1.00 51.00 84 GLU A O 1
#

Mean predicted aligned error: 5.61 Å

Sequence (84 aa):
MTKTITSGRLIFTIYNRKTDSLEITGQGKAITNGNQYIETFEQSTDKDLLKEPVVFTYKVEGDKLSYEGGTKNMHIVEVLKKIE

Radius of gyration: 14.23 Å; Cα contacts (8 Å, |Δi|>4): 162; chains: 1; bounding box: 39×25×41 Å

Foldseek 3Di:
DDWDADPQKIWDWDQDPVVRDIDTAWIFGWDDDPQKIWTATPDHPPVVSNPDIFIWGWDDDPQWIWTFGGPPGDIDIDGHDDDD

Nearest PDB structures (foldseek):
  6e5l-assembly1_A  TM=3.691E-01  e=3.582E-01  Homo sapiens
  3msw-assembly1_A  TM=3.690E-01  e=6.392E-01  Bacteroides fragilis NCTC 9343
  4r8o-assembly1_A  TM=3.455E-01  e=1.408E+00  Phocaeicola vulgatus ATCC 8482
  1lf7-assembly1_A  TM=3.495E-01  e=5.836E+00  Homo sapiens
  6drg-assembly1_A  TM=3.136E-01  e=7.593E+00  Homo sapiens

pLDDT: mean 88.22, std 7.99, range [51.0, 96.62]

Organism: NCBI:txid2982496